Protein AF-A0A929ESP6-F1 (afdb_monomer_lite)

Sequence (96 aa):
MHEEDSQVADVESPLRLECTGIWGGIRNRDIEITAGKVIGAIYSAACEGGKGGDIYYFGVCKGDIITRLAIADVVGHGEVVSEVSQYVYDSLKAHM

Radius of gyration: 17.51 Å; chains: 1; bounding box: 30×55×41 Å

pLDDT: mean 76.11, std 13.35, range [37.62, 88.56]

Secondary structure (DSSP, 8-state):
------------PPEEPPTT-----SS-EEEEEEETTEEEEEEE--SSTT--SEEEEEEEETTTEEEEEEEEE-SS-THHHHHHHHHHHHHHHHH-

Structure (mmCIF, N/CA/C/O backbone):
data_AF-A0A929ESP6-F1
#
_entry.id   AF-A0A929ESP6-F1
#
loop_
_atom_site.group_PDB
_atom_site.id
_atom_site.type_symbol
_atom_site.label_atom_id
_atom_site.label_alt_id
_atom_site.label_comp_id
_atom_site.label_asym_id
_atom_site.label_entity_id
_atom_site.label_seq_id
_atom_site.pdbx_PDB_ins_code
_atom_site.Cartn_x
_atom_site.Cartn_y
_atom_site.Cartn_z
_atom_site.occupancy
_atom_site.B_iso_or_equiv
_atom_site.auth_seq_id
_atom_site.auth_comp_id
_atom_site.auth_asym_id
_atom_site.auth_atom_id
_atom_site.pdbx_PDB_model_num
ATOM 1 N N . MET A 1 1 ? 0.587 46.575 26.042 1.00 42.72 1 MET A N 1
ATOM 2 C CA . MET A 1 1 ? -0.403 46.119 25.048 1.00 42.72 1 MET A CA 1
ATOM 3 C C . MET A 1 1 ? 0.346 45.908 23.759 1.00 42.72 1 MET A C 1
ATOM 5 O O . MET A 1 1 ? 0.889 46.889 23.286 1.00 42.72 1 MET A O 1
ATOM 9 N N . HIS A 1 2 ? 0.463 44.657 23.325 1.00 37.62 2 HIS A N 1
ATOM 10 C CA . HIS A 1 2 ? 0.599 44.157 21.951 1.00 37.62 2 HIS A CA 1
ATOM 11 C C . HIS A 1 2 ? 0.976 42.677 22.113 1.00 37.62 2 HIS A C 1
ATOM 13 O O . HIS A 1 2 ? 2.147 42.318 22.140 1.00 37.62 2 HIS A O 1
ATOM 19 N N . GLU A 1 3 ? -0.040 41.853 22.378 1.00 40.12 3 GLU A N 1
ATOM 20 C CA . GLU A 1 3 ? 0.036 40.402 22.206 1.00 40.12 3 GLU A CA 1
ATOM 21 C C . GLU A 1 3 ? -0.119 40.144 20.705 1.00 40.12 3 GLU A C 1
ATOM 23 O O . GLU A 1 3 ? -1.189 40.372 20.140 1.00 40.12 3 GLU A O 1
ATOM 28 N N . GLU A 1 4 ? 0.976 39.763 20.048 1.00 41.62 4 GLU A N 1
ATOM 29 C CA . GLU A 1 4 ? 0.927 39.168 18.716 1.00 41.62 4 GLU A CA 1
ATOM 30 C C . GLU A 1 4 ? 0.489 37.711 18.872 1.00 41.62 4 GLU A C 1
ATOM 32 O O . GLU A 1 4 ? 1.231 36.854 19.356 1.00 41.62 4 GLU A O 1
ATOM 37 N N . ASP A 1 5 ? -0.765 37.479 18.497 1.00 42.84 5 ASP A N 1
ATOM 38 C CA . ASP A 1 5 ? -1.405 36.181 18.347 1.00 42.84 5 ASP A CA 1
ATOM 39 C C . ASP A 1 5 ? -0.622 35.349 17.317 1.00 42.84 5 ASP A C 1
ATOM 41 O O . ASP A 1 5 ? -0.763 35.509 16.103 1.00 42.84 5 ASP A O 1
ATOM 45 N N . SER A 1 6 ? 0.290 34.508 17.809 1.00 46.09 6 SER A N 1
ATOM 46 C CA . SER A 1 6 ? 0.997 33.533 16.982 1.00 46.09 6 SER A CA 1
ATOM 47 C C . SER A 1 6 ? 0.009 32.454 16.569 1.00 46.09 6 SER A C 1
ATOM 49 O O . SER A 1 6 ? -0.339 31.577 17.357 1.00 46.09 6 SER A O 1
ATOM 51 N N . GLN A 1 7 ? -0.432 32.542 15.316 1.00 48.62 7 GLN A N 1
ATOM 52 C CA . GLN A 1 7 ? -1.228 31.533 14.632 1.00 48.62 7 GLN A CA 1
ATOM 53 C C . GLN A 1 7 ? -0.569 30.158 14.803 1.00 48.62 7 GLN A C 1
ATOM 55 O O . GLN A 1 7 ? 0.477 29.869 14.218 1.00 48.62 7 GLN A O 1
ATOM 60 N N . VAL A 1 8 ? -1.172 29.319 15.647 1.00 49.84 8 VAL A N 1
ATOM 61 C CA . VAL A 1 8 ? -0.787 27.917 15.812 1.00 49.84 8 VAL A CA 1
ATOM 62 C C . VAL A 1 8 ? -1.079 27.227 14.486 1.00 49.84 8 VAL A C 1
ATOM 64 O O . VAL A 1 8 ? -2.233 27.160 14.065 1.00 49.84 8 VAL A O 1
ATOM 67 N N . ALA A 1 9 ? -0.020 26.784 13.808 1.00 46.34 9 ALA A N 1
ATOM 68 C CA . ALA A 1 9 ? -0.117 26.020 12.575 1.00 46.34 9 ALA A CA 1
ATOM 69 C C . ALA A 1 9 ? -1.069 24.834 12.780 1.00 46.34 9 ALA A C 1
ATOM 71 O O . ALA A 1 9 ? -0.965 24.119 13.778 1.00 46.34 9 ALA A O 1
ATOM 72 N N . ASP A 1 10 ? -2.001 24.673 11.844 1.00 43.03 10 ASP A N 1
ATOM 73 C CA . ASP A 1 10 ? -2.981 23.592 11.819 1.00 43.03 10 ASP A CA 1
ATOM 74 C C . ASP A 1 10 ? -2.225 22.257 11.905 1.00 43.03 10 ASP A C 1
ATOM 76 O O . ASP A 1 10 ? -1.453 21.905 11.009 1.00 43.03 10 ASP A O 1
ATOM 80 N N . VAL A 1 11 ? -2.349 21.554 13.032 1.00 48.78 11 VAL A N 1
ATOM 81 C CA . VAL A 1 11 ? -1.716 20.245 13.204 1.00 48.78 11 VAL A CA 1
ATOM 82 C C . VAL A 1 11 ? -2.538 19.285 12.357 1.00 48.78 11 VAL A C 1
ATOM 84 O O . VAL A 1 11 ? -3.607 18.859 12.793 1.00 48.78 11 VAL A O 1
ATOM 87 N N . GLU A 1 12 ? -2.081 18.983 11.137 1.00 59.72 12 GLU A N 1
ATOM 88 C CA . GLU A 1 12 ? -2.739 17.980 10.301 1.00 59.72 12 GLU A CA 1
ATOM 89 C C . GLU A 1 12 ? -2.864 16.681 11.102 1.00 59.72 12 GLU A C 1
ATOM 91 O O . GLU A 1 12 ? -1.877 16.046 11.480 1.00 59.72 12 GLU A O 1
ATOM 96 N N . SER A 1 13 ? -4.103 16.311 11.424 1.00 65.25 13 SER A N 1
ATOM 97 C CA . SER A 1 13 ? -4.388 15.084 12.154 1.00 65.25 13 SER A CA 1
ATOM 98 C C . SER A 1 13 ? -3.942 13.880 11.316 1.00 65.25 13 SER A C 1
ATOM 100 O O . SER A 1 13 ? -4.272 13.847 10.124 1.00 65.25 13 SER A O 1
ATOM 102 N N . PRO A 1 14 ? -3.254 12.877 11.896 1.00 72.81 14 PRO A N 1
ATOM 103 C CA . PRO A 1 14 ? -2.696 11.783 11.114 1.00 72.81 14 PRO A CA 1
ATOM 104 C C . PRO A 1 14 ? -3.782 11.000 10.379 1.00 72.81 14 PRO A C 1
ATOM 106 O O . PRO A 1 14 ? -4.881 10.775 10.897 1.00 72.81 14 PRO A O 1
ATOM 109 N N . LEU A 1 15 ? -3.449 10.534 9.180 1.00 82.25 15 LEU A N 1
ATOM 110 C CA . LEU A 1 15 ? -4.387 9.886 8.276 1.00 82.25 15 LEU A CA 1
ATOM 111 C C . LEU A 1 15 ? -4.963 8.606 8.895 1.00 82.25 15 LEU A C 1
ATOM 113 O O . LEU A 1 15 ? -4.235 7.656 9.182 1.00 82.25 15 LEU A O 1
ATOM 117 N N . ARG A 1 16 ? -6.282 8.558 9.099 1.00 83.38 16 ARG A N 1
ATOM 118 C CA . ARG A 1 16 ? -6.925 7.381 9.691 1.00 83.38 16 ARG A CA 1
ATOM 119 C C . ARG A 1 16 ? -6.992 6.231 8.684 1.00 83.38 16 ARG A C 1
ATOM 121 O O . ARG A 1 16 ? -7.454 6.407 7.558 1.00 83.38 16 ARG A O 1
ATOM 128 N N . LEU A 1 17 ? -6.555 5.044 9.100 1.00 82.25 17 LEU A N 1
ATOM 129 C CA . LEU A 1 17 ? -6.680 3.829 8.303 1.00 82.25 17 LEU A CA 1
ATOM 130 C C . LEU A 1 17 ? -8.145 3.400 8.190 1.00 82.25 17 LEU A C 1
ATOM 132 O O . LEU A 1 17 ? -8.874 3.317 9.180 1.00 82.25 17 LEU A O 1
ATOM 136 N N . GLU A 1 18 ? -8.535 3.057 6.967 1.00 81.88 18 GLU A N 1
ATOM 137 C CA . GLU A 1 18 ? -9.852 2.522 6.636 1.00 81.88 18 GLU A CA 1
ATOM 138 C C . GLU A 1 18 ? -9.797 1.003 6.424 1.00 81.88 18 GLU A C 1
ATOM 140 O O . GLU A 1 18 ? -8.758 0.432 6.083 1.00 81.88 18 GLU A O 1
ATOM 145 N N . CYS A 1 19 ? -10.938 0.330 6.582 1.00 79.00 19 CYS A N 1
ATOM 146 C CA . CYS A 1 19 ? -11.029 -1.131 6.450 1.00 79.00 19 CYS A CA 1
ATOM 147 C C . CYS A 1 19 ? -10.734 -1.610 5.018 1.00 79.00 19 CYS A C 1
ATOM 149 O O . CYS A 1 19 ? -10.080 -2.632 4.822 1.00 79.00 19 CYS A O 1
ATOM 151 N N . THR A 1 20 ? -11.144 -0.830 4.016 1.00 70.81 20 THR A N 1
ATOM 152 C CA . THR A 1 20 ? -10.821 -1.038 2.592 1.00 70.81 20 THR A CA 1
ATOM 153 C C . THR A 1 20 ? -9.610 -0.213 2.145 1.00 70.81 20 THR A C 1
ATOM 155 O O . THR A 1 20 ? -9.424 0.026 0.954 1.00 70.81 20 THR A O 1
ATOM 158 N N . GLY A 1 21 ? -8.815 0.287 3.093 1.00 65.25 21 GLY A N 1
ATOM 159 C CA . GLY A 1 21 ? -7.717 1.200 2.826 1.00 65.25 21 GLY A CA 1
ATOM 160 C C . GLY A 1 21 ? -6.599 0.516 2.051 1.00 65.25 21 GLY A C 1
ATOM 161 O O . GLY A 1 21 ? -5.874 -0.318 2.586 1.00 65.25 21 GLY A O 1
ATOM 162 N N . ILE A 1 22 ? -6.460 0.878 0.780 1.00 59.94 22 ILE A N 1
ATOM 163 C CA . ILE A 1 22 ? -5.304 0.496 -0.018 1.00 59.94 22 ILE A CA 1
ATOM 164 C C . ILE A 1 22 ? -4.344 1.665 0.016 1.00 59.94 22 ILE A C 1
ATOM 166 O O . ILE A 1 22 ? -4.639 2.759 -0.466 1.00 59.94 22 ILE A O 1
ATOM 170 N N . TRP A 1 23 ? -3.201 1.412 0.626 1.00 63.25 23 TRP A N 1
ATOM 171 C CA . TRP A 1 23 ? -2.173 2.401 0.868 1.00 63.25 23 TRP A CA 1
ATOM 172 C C . TRP A 1 23 ? -0.940 1.866 0.201 1.00 63.25 23 TRP A C 1
ATOM 174 O O . TRP A 1 23 ? -0.380 0.914 0.708 1.00 63.25 23 TRP A O 1
ATOM 184 N N . GLY A 1 24 ? -0.561 2.420 -0.938 1.00 62.06 24 GLY A N 1
ATOM 185 C CA . GLY A 1 24 ? 0.602 1.945 -1.664 1.00 62.06 24 GLY A CA 1
ATOM 186 C C . GLY A 1 24 ? 0.501 2.236 -3.139 1.00 62.06 24 GLY A C 1
ATOM 187 O O . GLY A 1 24 ? -0.548 2.637 -3.639 1.00 62.06 24 GLY A O 1
ATOM 188 N N . GLY A 1 25 ? 1.623 2.067 -3.816 1.00 60.69 25 GLY A N 1
ATOM 189 C CA . GLY A 1 25 ? 1.680 2.130 -5.261 1.00 60.69 25 GLY A CA 1
ATOM 190 C C . GLY A 1 25 ? 2.826 3.000 -5.726 1.00 60.69 25 GLY A C 1
ATOM 191 O O . GLY A 1 25 ? 2.645 4.207 -5.878 1.00 60.69 25 GLY A O 1
ATOM 192 N N . ILE A 1 26 ? 3.959 2.339 -6.009 1.00 66.94 26 ILE A N 1
ATOM 193 C CA . ILE A 1 26 ? 4.920 2.725 -7.057 1.00 66.94 26 ILE A CA 1
ATOM 194 C C . ILE A 1 26 ? 5.417 4.165 -6.906 1.00 66.94 26 ILE A C 1
ATOM 196 O O . ILE A 1 26 ? 5.772 4.808 -7.883 1.00 66.94 26 ILE A O 1
ATOM 200 N N . ARG A 1 27 ? 5.346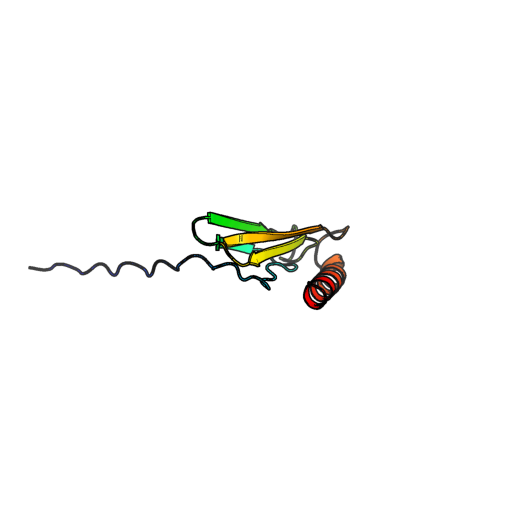 4.739 -5.710 1.00 77.56 27 ARG A N 1
ATOM 201 C CA . ARG A 1 27 ? 5.655 6.138 -5.453 1.00 77.56 27 ARG A CA 1
ATOM 202 C C . ARG A 1 27 ? 6.206 6.265 -4.060 1.00 77.56 27 ARG A C 1
ATOM 204 O O . ARG A 1 27 ? 5.794 5.546 -3.152 1.00 77.56 27 ARG A O 1
ATOM 211 N N . ASN A 1 28 ? 7.084 7.243 -3.911 1.00 85.12 28 ASN A N 1
ATOM 212 C CA . ASN A 1 28 ? 7.615 7.591 -2.612 1.00 85.12 28 ASN A CA 1
ATOM 213 C C . ASN A 1 28 ? 6.473 7.993 -1.676 1.00 85.12 28 ASN A C 1
ATOM 215 O O . ASN A 1 28 ? 5.520 8.677 -2.072 1.00 85.12 28 ASN A O 1
ATOM 219 N N . ARG A 1 29 ? 6.584 7.566 -0.425 1.00 85.88 29 ARG A N 1
ATOM 220 C CA . ARG A 1 29 ? 5.614 7.853 0.619 1.00 85.88 29 ARG A CA 1
ATOM 221 C C . ARG A 1 29 ? 6.344 8.052 1.933 1.00 85.88 29 ARG A C 1
ATOM 223 O O . ARG A 1 29 ? 7.249 7.290 2.249 1.00 85.88 29 ARG A O 1
ATOM 230 N N . ASP A 1 30 ? 5.908 9.052 2.675 1.00 88.50 30 ASP A N 1
ATOM 231 C CA . ASP A 1 30 ? 6.311 9.297 4.051 1.00 88.50 30 ASP A CA 1
ATOM 232 C C . ASP A 1 30 ? 5.105 9.930 4.743 1.00 88.50 30 ASP A C 1
ATOM 234 O O . ASP A 1 30 ? 4.786 11.095 4.502 1.00 88.50 30 ASP A O 1
ATOM 238 N N . ILE A 1 31 ? 4.316 9.109 5.437 1.00 86.12 31 ILE A N 1
ATOM 239 C CA . ILE A 1 31 ? 3.083 9.553 6.093 1.00 86.12 31 ILE A CA 1
ATOM 240 C C . ILE A 1 31 ? 2.936 8.920 7.470 1.00 86.12 31 ILE A C 1
ATOM 242 O O . ILE A 1 31 ? 3.255 7.745 7.667 1.00 86.12 31 ILE A O 1
ATOM 246 N N . GLU A 1 32 ? 2.356 9.682 8.389 1.00 88.31 32 GLU A N 1
ATOM 247 C CA . GLU A 1 32 ? 1.854 9.171 9.658 1.00 88.31 32 GLU A CA 1
ATOM 248 C C . GLU A 1 32 ? 0.394 8.731 9.499 1.00 88.31 32 GLU A C 1
ATOM 250 O O . GLU A 1 32 ? -0.419 9.392 8.844 1.00 88.31 32 GLU A O 1
ATOM 255 N N . ILE A 1 33 ? 0.065 7.589 10.091 1.00 85.81 33 ILE A N 1
ATOM 256 C CA . ILE A 1 33 ? -1.257 6.977 10.045 1.00 85.81 33 ILE A CA 1
ATOM 257 C C . ILE A 1 33 ? -1.765 6.663 11.449 1.00 85.81 33 ILE A C 1
ATOM 259 O O . ILE A 1 33 ? -0.992 6.354 12.357 1.00 85.81 33 ILE A O 1
ATOM 263 N N . THR A 1 34 ? -3.084 6.675 11.620 1.00 87.00 34 THR A N 1
ATOM 264 C CA . THR A 1 34 ? -3.738 6.282 12.874 1.00 87.00 34 THR A CA 1
ATOM 265 C C . THR A 1 34 ? -4.721 5.135 12.686 1.00 87.00 34 THR A C 1
ATOM 267 O O . THR A 1 34 ? -5.433 5.030 11.690 1.00 87.00 34 THR A O 1
ATOM 270 N N . ALA A 1 35 ? -4.793 4.278 13.697 1.00 82.12 35 ALA A N 1
ATOM 271 C CA . ALA A 1 35 ? -5.772 3.213 13.849 1.00 82.12 35 ALA A CA 1
ATOM 272 C C . ALA A 1 35 ? -6.244 3.216 15.307 1.00 82.12 35 ALA A C 1
ATOM 274 O O . ALA A 1 35 ? -5.653 2.578 16.182 1.00 82.12 35 ALA A O 1
ATOM 275 N N . GLY A 1 36 ? -7.259 4.028 15.600 1.00 81.88 36 GLY A N 1
ATOM 276 C CA . GLY A 1 36 ? -7.697 4.276 16.973 1.00 81.88 36 GLY A CA 1
ATOM 277 C C . GLY A 1 36 ? -6.597 4.927 17.804 1.00 81.88 36 GLY A C 1
ATOM 278 O O . GLY A 1 36 ? -6.243 6.079 17.580 1.00 81.88 36 GLY A O 1
ATOM 279 N N . LYS A 1 37 ? -6.057 4.178 18.772 1.00 83.25 37 LYS A N 1
ATOM 280 C CA . LYS A 1 37 ? -4.950 4.619 19.643 1.00 83.25 37 LYS A CA 1
ATOM 281 C C . LYS A 1 37 ? -3.564 4.229 19.126 1.00 83.25 37 LYS A C 1
ATOM 283 O O . LYS A 1 37 ? -2.570 4.569 19.760 1.00 83.25 37 LYS A O 1
ATOM 288 N N . VAL A 1 38 ? -3.494 3.479 18.029 1.00 79.56 38 VAL A N 1
ATOM 289 C CA . VAL A 1 38 ? -2.229 3.098 17.402 1.00 79.56 38 VAL A CA 1
ATOM 290 C C . VAL A 1 38 ? -1.841 4.187 16.412 1.00 79.56 38 VAL A C 1
ATOM 292 O O . VAL A 1 38 ? -2.630 4.530 15.533 1.00 79.56 38 VAL A O 1
ATOM 295 N N . ILE A 1 39 ? -0.628 4.706 16.563 1.00 85.94 39 ILE A N 1
ATOM 296 C CA . ILE A 1 39 ? 0.016 5.607 15.607 1.00 85.94 39 ILE A CA 1
ATOM 297 C C . ILE A 1 39 ? 1.096 4.794 14.898 1.00 85.94 39 ILE A C 1
ATOM 299 O O . ILE A 1 39 ? 1.840 4.051 15.542 1.00 85.94 39 ILE A O 1
ATOM 303 N N . GLY A 1 40 ? 1.153 4.897 13.578 1.00 83.69 40 GLY A N 1
ATOM 304 C CA . GLY A 1 40 ? 2.143 4.224 12.749 1.00 83.69 40 GLY A CA 1
ATOM 305 C C . GLY A 1 40 ? 2.670 5.149 11.664 1.00 83.69 40 GLY A C 1
ATOM 306 O O . GLY A 1 40 ? 2.119 6.217 11.424 1.00 83.69 40 GLY A O 1
ATOM 307 N N . ALA A 1 41 ? 3.723 4.713 10.983 1.00 87.50 41 ALA A N 1
ATOM 308 C CA . ALA A 1 41 ? 4.275 5.415 9.835 1.00 87.50 41 ALA A CA 1
ATOM 309 C C . ALA A 1 41 ? 4.354 4.468 8.636 1.00 87.50 41 ALA A C 1
ATOM 311 O O . ALA A 1 41 ? 4.659 3.283 8.789 1.00 87.50 41 ALA A O 1
ATOM 312 N N . ILE A 1 42 ? 4.082 5.000 7.448 1.00 85.44 42 ILE A N 1
ATOM 313 C CA . ILE A 1 42 ? 4.292 4.318 6.174 1.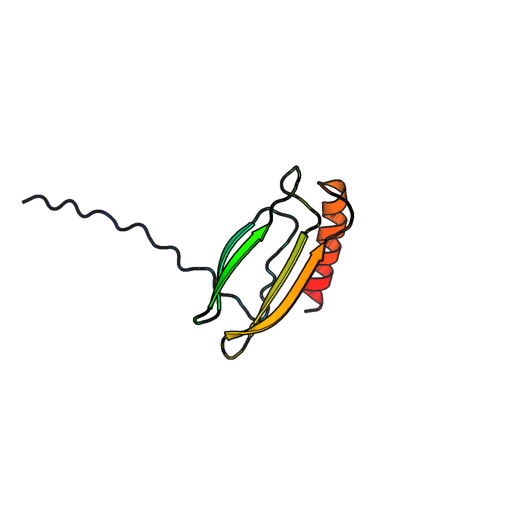00 85.44 42 ILE A CA 1
ATOM 314 C C . ILE A 1 42 ? 5.386 5.070 5.428 1.00 85.44 42 ILE A C 1
ATOM 316 O O . ILE A 1 42 ? 5.179 6.209 5.005 1.00 85.44 42 ILE A O 1
ATOM 320 N N . TYR A 1 43 ? 6.513 4.390 5.224 1.00 87.38 43 TYR A N 1
ATOM 321 C CA . TYR A 1 43 ? 7.649 4.896 4.469 1.00 87.38 43 TYR A CA 1
ATOM 322 C C . TYR A 1 43 ? 7.970 3.969 3.293 1.00 87.38 43 TYR A C 1
ATOM 324 O O . TYR A 1 43 ? 8.108 2.760 3.475 1.00 87.38 43 TYR A O 1
ATOM 332 N N . SER A 1 44 ? 8.103 4.534 2.095 1.00 86.00 44 SER A N 1
ATOM 333 C CA . SER A 1 44 ? 8.628 3.849 0.909 1.00 86.00 44 SER A CA 1
ATOM 334 C C . SER A 1 44 ? 9.384 4.853 0.045 1.00 86.00 44 SER A C 1
ATOM 336 O O . SER A 1 44 ? 8.952 5.996 -0.127 1.00 86.00 44 SER A O 1
ATOM 338 N N . ALA A 1 45 ? 10.523 4.429 -0.493 1.00 86.56 45 ALA A N 1
ATOM 339 C CA . ALA A 1 45 ? 11.380 5.251 -1.331 1.00 86.56 45 ALA A CA 1
ATOM 340 C C . ALA A 1 45 ? 11.913 4.416 -2.495 1.00 86.56 45 ALA A C 1
ATOM 342 O O . ALA A 1 45 ? 12.637 3.442 -2.302 1.00 86.56 45 ALA A O 1
ATOM 343 N N . ALA A 1 46 ? 11.565 4.816 -3.715 1.00 82.56 46 ALA A N 1
ATOM 344 C CA . ALA A 1 46 ? 12.063 4.187 -4.924 1.00 82.56 46 ALA A CA 1
ATOM 345 C C . ALA A 1 46 ? 13.541 4.529 -5.165 1.00 82.56 46 ALA A C 1
ATOM 347 O O . ALA A 1 46 ? 13.977 5.654 -4.917 1.00 82.56 46 ALA A O 1
ATOM 348 N N . CYS A 1 47 ? 14.287 3.570 -5.723 1.00 75.81 47 CYS A N 1
ATOM 349 C CA . CYS A 1 47 ? 15.705 3.734 -6.054 1.00 75.81 47 CYS A CA 1
ATOM 350 C C . CYS A 1 47 ? 15.950 4.874 -7.064 1.00 75.81 47 CYS A C 1
ATOM 352 O O . CYS A 1 47 ? 16.843 5.690 -6.852 1.00 75.81 47 CYS A O 1
ATOM 354 N N . GLU A 1 48 ? 15.133 4.975 -8.122 1.00 74.06 48 GLU A N 1
ATOM 355 C CA . GLU A 1 48 ? 15.240 6.018 -9.153 1.00 74.06 48 GLU A CA 1
ATOM 356 C C . GLU A 1 48 ? 13.857 6.442 -9.677 1.00 74.06 48 GLU A C 1
ATOM 358 O O . GLU A 1 48 ? 12.905 5.663 -9.674 1.00 74.06 48 GLU A O 1
ATOM 363 N N . GLY A 1 49 ? 13.728 7.692 -10.139 1.00 73.31 49 GLY A N 1
ATOM 364 C CA . GLY A 1 49 ? 12.532 8.176 -10.852 1.00 73.31 49 GLY A CA 1
ATOM 365 C C . GLY A 1 49 ? 11.248 8.287 -10.019 1.00 73.31 49 GLY A C 1
ATOM 366 O O . GLY A 1 49 ? 10.191 8.593 -10.568 1.00 73.31 49 GLY A O 1
ATOM 367 N N . GLY A 1 50 ? 11.318 8.046 -8.706 1.00 75.12 50 GLY A N 1
ATOM 368 C CA . GLY A 1 50 ? 10.157 8.079 -7.815 1.00 75.12 50 GLY A CA 1
ATOM 369 C C . GLY A 1 50 ? 9.144 6.963 -8.080 1.00 75.12 50 GLY A C 1
ATOM 370 O O . GLY A 1 50 ? 8.004 7.104 -7.648 1.00 75.12 50 GLY A O 1
ATOM 371 N N . LYS A 1 51 ? 9.545 5.893 -8.790 1.00 76.75 51 LYS A N 1
ATOM 372 C CA . LYS A 1 51 ? 8.728 4.709 -9.091 1.00 76.75 51 LYS A CA 1
ATOM 373 C C . LYS A 1 51 ? 9.486 3.402 -8.872 1.00 76.75 51 LYS A C 1
ATOM 375 O O . LYS A 1 51 ? 10.672 3.326 -9.182 1.00 76.75 51 LYS A O 1
ATOM 380 N N . GLY A 1 52 ? 8.811 2.373 -8.353 1.00 78.56 52 GLY A N 1
ATOM 381 C CA . GLY A 1 52 ? 9.480 1.126 -7.963 1.00 78.56 52 GLY A CA 1
ATOM 382 C C . GLY A 1 52 ? 8.593 -0.116 -7.831 1.00 78.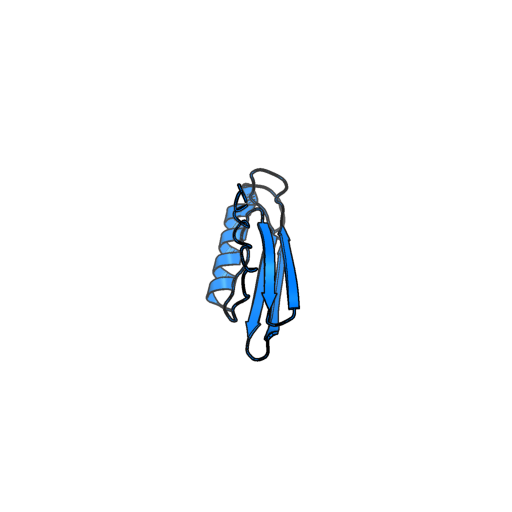56 52 GLY A C 1
ATOM 383 O O . GLY A 1 52 ? 7.432 -0.129 -8.242 1.00 78.56 52 GLY A O 1
ATOM 384 N N . GLY A 1 53 ? 9.196 -1.172 -7.282 1.00 82.69 53 GLY A N 1
ATOM 385 C CA . GLY A 1 53 ? 8.605 -2.500 -7.084 1.00 82.69 53 GLY A CA 1
ATOM 386 C C . GLY A 1 53 ? 7.682 -2.618 -5.871 1.00 82.69 53 GLY A C 1
ATOM 387 O O . GLY A 1 53 ? 6.841 -3.515 -5.834 1.00 82.69 53 GLY A O 1
ATOM 388 N N . ASP A 1 54 ? 7.816 -1.703 -4.909 1.00 84.44 54 ASP A N 1
ATOM 389 C CA . ASP A 1 54 ? 7.141 -1.786 -3.618 1.00 84.44 54 ASP A CA 1
ATOM 390 C C . ASP A 1 54 ? 5.619 -1.641 -3.731 1.00 84.44 54 ASP A C 1
ATOM 392 O O . ASP A 1 54 ? 5.073 -0.639 -4.217 1.00 84.44 54 ASP A O 1
ATOM 396 N N . ILE A 1 55 ? 4.925 -2.627 -3.174 1.00 85.12 55 ILE A N 1
ATOM 397 C CA . ILE A 1 55 ? 3.480 -2.637 -2.994 1.00 85.12 55 ILE A CA 1
ATOM 398 C C . ILE A 1 55 ? 3.202 -2.969 -1.537 1.00 85.12 55 ILE A C 1
ATOM 400 O O . ILE A 1 55 ? 3.709 -3.944 -0.990 1.00 85.12 55 ILE A O 1
ATOM 404 N N . TYR A 1 56 ? 2.362 -2.170 -0.898 1.00 86.62 56 TYR A N 1
ATOM 405 C CA . TYR A 1 56 ? 1.946 -2.405 0.474 1.00 86.62 56 TYR A CA 1
ATOM 406 C C . TYR A 1 56 ? 0.438 -2.175 0.615 1.00 86.62 56 TYR A C 1
ATOM 408 O O . TYR A 1 56 ? -0.201 -1.581 -0.254 1.00 86.62 56 TYR A O 1
ATOM 416 N N . TYR A 1 57 ? -0.154 -2.750 1.659 1.00 81.56 57 TYR A N 1
ATOM 417 C CA . TYR A 1 57 ? -1.584 -2.692 1.949 1.00 81.56 57 TYR A CA 1
ATOM 418 C C . TYR A 1 57 ? -1.815 -2.846 3.451 1.00 81.56 57 TYR A C 1
ATOM 420 O O . TYR A 1 57 ? -1.289 -3.775 4.064 1.00 81.56 57 TYR A O 1
ATOM 428 N N . PHE A 1 58 ? -2.632 -1.960 4.024 1.00 81.75 58 PHE A N 1
ATOM 429 C CA . PHE A 1 58 ? -2.933 -1.919 5.455 1.00 81.75 58 PHE A CA 1
ATOM 430 C C . PHE A 1 58 ? -4.425 -1.651 5.679 1.00 81.75 58 PHE A C 1
ATOM 432 O O . PHE A 1 58 ? -4.902 -0.540 5.458 1.00 81.75 58 PHE A O 1
ATOM 439 N N . GLY A 1 59 ? -5.155 -2.662 6.154 1.00 82.50 59 GLY A N 1
ATOM 440 C CA . GLY A 1 59 ? -6.586 -2.567 6.447 1.00 82.50 59 GLY A CA 1
ATOM 441 C C . GLY A 1 59 ? -6.882 -2.657 7.943 1.00 82.50 59 GLY A C 1
ATOM 442 O O . GLY A 1 59 ? -6.553 -3.657 8.595 1.00 82.50 59 GLY A O 1
ATOM 443 N N . VAL A 1 60 ? -7.561 -1.642 8.482 1.00 82.38 60 VAL A N 1
ATOM 444 C CA . VAL A 1 60 ? -8.036 -1.618 9.875 1.00 82.38 60 VAL A CA 1
ATOM 445 C C . VAL A 1 60 ? -9.555 -1.641 9.900 1.00 82.38 60 VAL A C 1
ATOM 447 O O . VAL A 1 60 ? -10.211 -0.747 9.375 1.00 82.38 60 VAL A O 1
ATOM 450 N N . CYS A 1 61 ? -10.123 -2.669 10.523 1.00 79.62 61 CYS A N 1
ATOM 451 C CA . CYS A 1 61 ? -11.572 -2.847 10.605 1.00 79.62 61 CYS A CA 1
ATOM 452 C C . CYS A 1 61 ? -12.041 -2.721 12.065 1.00 79.62 61 CYS A C 1
ATOM 454 O O . CYS A 1 61 ? -11.364 -2.123 12.901 1.00 79.62 61 CYS A O 1
ATOM 456 N N . LYS A 1 62 ? -13.245 -3.218 12.378 1.00 81.62 62 LYS A N 1
ATOM 457 C CA . LYS A 1 62 ? -13.915 -3.007 13.671 1.00 81.62 62 LYS A CA 1
ATOM 458 C C . LYS A 1 62 ? -12.981 -3.250 14.870 1.00 81.62 62 LYS A C 1
ATOM 460 O O . LYS A 1 62 ? -12.377 -4.311 14.982 1.00 81.62 62 LYS A O 1
ATOM 465 N N . GLY A 1 63 ? -12.944 -2.283 15.788 1.00 79.50 63 GLY A N 1
ATOM 466 C CA . GLY A 1 63 ? -12.133 -2.344 17.009 1.00 79.50 63 GLY A CA 1
ATOM 467 C C . GLY A 1 63 ? -10.694 -1.852 16.846 1.00 79.50 63 GLY A C 1
ATOM 468 O O . GLY A 1 63 ? -9.871 -2.171 17.696 1.00 79.50 63 GLY A O 1
ATOM 469 N N . ASP A 1 64 ? -10.395 -1.121 15.766 1.00 77.88 64 ASP A N 1
ATOM 470 C CA . ASP A 1 64 ? -9.053 -0.617 15.441 1.00 77.88 64 ASP A CA 1
ATOM 471 C C . ASP A 1 64 ? -7.997 -1.737 15.335 1.00 77.88 64 ASP A C 1
ATOM 473 O O . ASP A 1 64 ? -6.802 -1.543 15.554 1.00 77.88 64 ASP A O 1
ATOM 477 N N . ILE A 1 65 ? -8.456 -2.938 14.974 1.00 78.69 65 ILE A N 1
ATOM 478 C CA . ILE A 1 65 ? -7.617 -4.115 14.771 1.00 78.69 65 ILE A CA 1
ATOM 479 C C . ILE A 1 65 ? -7.092 -4.088 13.336 1.00 78.69 65 ILE A C 1
ATOM 481 O O . ILE A 1 65 ? -7.872 -3.978 12.383 1.00 78.69 65 ILE A O 1
ATOM 485 N N . ILE A 1 66 ? -5.776 -4.245 13.177 1.00 78.00 66 ILE A N 1
ATOM 486 C CA . ILE A 1 66 ? -5.163 -4.518 11.874 1.00 78.00 66 ILE A CA 1
ATOM 487 C C . ILE A 1 66 ? -5.638 -5.901 11.439 1.00 78.00 66 ILE A C 1
ATOM 489 O O . ILE A 1 66 ? -5.260 -6.917 12.018 1.00 78.00 66 ILE A O 1
ATOM 493 N N . THR A 1 67 ? -6.512 -5.936 10.442 1.00 80.50 67 THR A N 1
ATOM 494 C CA . THR A 1 67 ? -7.125 -7.186 9.969 1.00 80.50 67 THR A CA 1
ATOM 495 C C . THR A 1 67 ? -6.453 -7.724 8.724 1.00 80.50 67 THR A C 1
ATOM 497 O O . THR A 1 67 ? -6.608 -8.900 8.399 1.00 80.50 67 THR A O 1
ATOM 500 N N . ARG A 1 68 ? -5.733 -6.864 8.001 1.00 80.00 68 ARG A N 1
ATOM 501 C CA . ARG A 1 68 ? -5.119 -7.221 6.735 1.00 80.00 68 ARG A CA 1
ATOM 502 C 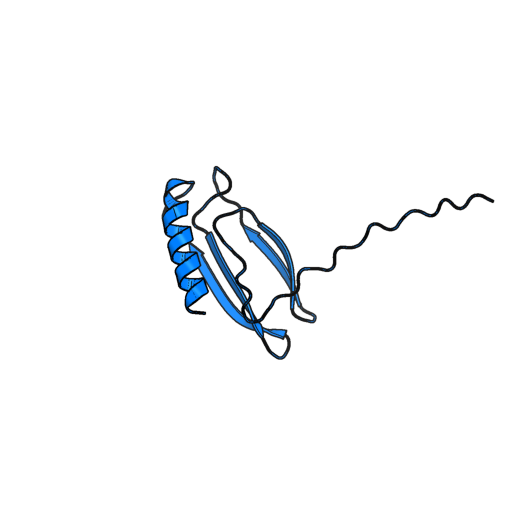C . ARG A 1 68 ? -3.835 -6.426 6.526 1.00 80.00 68 ARG A C 1
ATOM 504 O O . ARG A 1 68 ? -3.825 -5.207 6.697 1.00 80.00 68 ARG A O 1
ATOM 511 N N . LEU A 1 69 ? -2.780 -7.135 6.145 1.00 82.38 69 LEU A N 1
ATOM 512 C CA . LEU A 1 69 ? -1.460 -6.594 5.851 1.00 82.38 69 LEU A CA 1
ATOM 513 C C . LEU A 1 69 ? -0.889 -7.348 4.653 1.00 82.38 69 LEU A C 1
ATOM 515 O O . LEU A 1 69 ? -0.829 -8.576 4.684 1.00 82.38 69 LEU A O 1
ATOM 519 N N . ALA A 1 70 ? -0.458 -6.624 3.626 1.00 83.31 70 ALA A N 1
ATOM 520 C CA . ALA A 1 70 ? 0.367 -7.184 2.565 1.00 83.31 70 ALA A CA 1
ATOM 521 C C . ALA A 1 70 ? 1.549 -6.254 2.297 1.00 83.31 70 ALA A C 1
ATOM 523 O O . ALA A 1 70 ? 1.394 -5.035 2.298 1.00 83.31 70 ALA A O 1
ATOM 524 N N . ILE A 1 71 ? 2.719 -6.846 2.082 1.00 86.81 71 ILE A N 1
ATOM 525 C CA . ILE A 1 71 ? 3.931 -6.171 1.622 1.00 86.81 71 ILE A CA 1
ATOM 526 C C . ILE A 1 71 ? 4.510 -7.074 0.540 1.00 86.81 71 ILE A C 1
ATOM 528 O O . ILE A 1 71 ? 4.683 -8.274 0.763 1.00 86.81 71 ILE A O 1
ATOM 532 N N . ALA A 1 72 ? 4.744 -6.515 -0.635 1.00 85.31 72 ALA A N 1
ATOM 533 C CA . ALA A 1 72 ? 5.246 -7.215 -1.800 1.00 85.31 72 ALA A CA 1
ATOM 534 C C . ALA A 1 72 ? 6.256 -6.334 -2.536 1.00 85.31 72 ALA A C 1
ATOM 536 O O . ALA A 1 72 ? 6.182 -5.107 -2.480 1.00 85.31 72 ALA A O 1
ATOM 537 N N . ASP A 1 73 ? 7.177 -6.986 -3.234 1.00 85.69 73 ASP A N 1
ATOM 538 C CA . ASP A 1 73 ? 8.186 -6.343 -4.065 1.00 85.69 73 ASP A CA 1
ATOM 539 C C . ASP A 1 73 ? 8.221 -7.046 -5.425 1.00 85.69 73 ASP A C 1
ATOM 541 O O . ASP A 1 73 ? 8.301 -8.278 -5.511 1.00 85.69 73 ASP A O 1
ATOM 545 N N . VAL A 1 74 ? 8.093 -6.261 -6.490 1.00 85.81 74 VAL A N 1
ATOM 546 C CA . VAL A 1 74 ? 8.193 -6.741 -7.865 1.00 85.81 74 VAL A CA 1
ATOM 547 C C . VAL A 1 74 ? 9.655 -6.732 -8.289 1.00 85.81 74 VAL A C 1
ATOM 549 O O . VAL A 1 74 ? 10.297 -5.689 -8.341 1.00 85.81 74 VAL A O 1
ATOM 552 N N . VAL A 1 75 ? 10.157 -7.910 -8.669 1.00 84.31 75 VAL A N 1
ATOM 553 C CA . VAL A 1 75 ? 11.554 -8.111 -9.075 1.00 84.31 75 VAL A CA 1
ATOM 554 C C . VAL A 1 75 ? 11.970 -7.142 -10.190 1.00 84.31 75 VAL A C 1
ATOM 556 O O . VAL A 1 75 ? 11.387 -7.135 -11.274 1.00 84.31 75 VAL A O 1
ATOM 559 N N . GLY A 1 76 ? 13.042 -6.393 -9.928 1.00 81.06 76 GLY A N 1
ATOM 560 C CA . GLY A 1 76 ? 13.614 -5.366 -10.802 1.00 81.06 76 GLY A CA 1
ATOM 561 C C . GLY A 1 76 ? 13.568 -3.992 -10.125 1.00 81.06 76 GLY A C 1
ATOM 562 O O . GLY A 1 76 ? 13.348 -3.904 -8.922 1.00 81.06 76 GLY A O 1
ATOM 563 N N . HIS A 1 77 ? 13.823 -2.907 -10.860 1.00 73.38 77 HIS A N 1
ATOM 564 C CA . HIS A 1 77 ? 13.766 -1.553 -10.296 1.00 73.38 77 HIS A CA 1
ATOM 565 C C . HIS A 1 77 ? 13.478 -0.475 -11.350 1.00 73.38 77 HIS A C 1
ATOM 567 O O . HIS A 1 77 ? 13.606 -0.697 -12.557 1.00 73.38 77 HIS A O 1
ATOM 573 N N . GLY A 1 78 ? 13.110 0.715 -10.869 1.00 69.25 78 GLY A N 1
ATOM 574 C CA . GLY A 1 78 ? 12.869 1.904 -11.684 1.00 69.25 78 GLY A CA 1
ATOM 575 C C . GLY A 1 78 ? 11.580 1.840 -12.505 1.00 69.25 78 GLY A C 1
ATOM 576 O O . GLY A 1 78 ? 10.657 1.083 -12.215 1.00 69.25 78 GLY A O 1
ATOM 577 N N . GLU A 1 79 ? 11.518 2.649 -13.562 1.00 72.44 79 GLU A N 1
ATOM 578 C CA . GLU A 1 79 ? 10.335 2.748 -14.428 1.00 72.44 79 GLU A CA 1
ATOM 579 C C . GLU A 1 79 ? 10.002 1.423 -15.134 1.00 72.44 79 GLU A C 1
ATOM 581 O O . GLU A 1 79 ? 8.841 1.156 -15.404 1.00 72.44 79 GLU A O 1
ATOM 586 N N . VAL A 1 80 ? 10.993 0.559 -15.382 1.00 77.88 80 VAL A N 1
ATOM 587 C CA . VAL A 1 80 ? 10.794 -0.716 -16.097 1.00 77.88 80 VAL A CA 1
ATOM 588 C C . VAL A 1 80 ? 9.828 -1.647 -15.358 1.00 77.88 80 VAL A C 1
ATOM 590 O O . VAL A 1 80 ? 9.061 -2.363 -15.994 1.00 77.88 80 VAL A O 1
ATOM 593 N N . VAL A 1 81 ? 9.837 -1.628 -14.023 1.00 81.38 81 VAL A N 1
ATOM 594 C CA . VAL A 1 81 ? 8.931 -2.458 -13.211 1.00 81.38 81 VAL A CA 1
ATOM 595 C C . VAL A 1 81 ? 7.630 -1.752 -12.851 1.00 81.38 81 VAL A C 1
ATOM 597 O O . VAL A 1 81 ? 6.715 -2.404 -12.358 1.00 81.38 81 VAL A O 1
ATOM 600 N N . SER A 1 82 ? 7.509 -0.446 -13.117 1.00 81.81 82 SER A N 1
ATOM 601 C CA . SER A 1 82 ? 6.364 0.358 -12.681 1.00 81.81 82 SER A CA 1
ATOM 602 C C . SER A 1 82 ? 5.043 -0.169 -13.251 1.00 81.81 82 SER A C 1
ATOM 604 O O . SER A 1 82 ? 4.048 -0.223 -12.536 1.00 81.81 82 SER A O 1
ATOM 606 N N . GLU A 1 83 ? 5.037 -0.632 -14.502 1.00 85.94 83 GLU A N 1
ATOM 607 C CA . GLU A 1 83 ? 3.846 -1.170 -15.165 1.00 85.94 83 GLU A CA 1
ATOM 608 C C . GLU A 1 83 ? 3.375 -2.482 -14.523 1.00 85.94 83 GLU A C 1
ATOM 610 O O . GLU A 1 83 ? 2.189 -2.651 -14.232 1.00 85.94 83 GLU A O 1
ATOM 615 N N . VAL A 1 84 ? 4.308 -3.392 -14.228 1.00 88.44 84 VAL A N 1
ATOM 616 C CA . VAL A 1 84 ? 3.994 -4.664 -13.561 1.00 88.44 84 VAL A CA 1
ATOM 617 C C . VAL A 1 84 ? 3.547 -4.413 -12.123 1.00 88.44 84 VAL A C 1
ATOM 619 O O . VAL A 1 84 ? 2.542 -4.976 -11.690 1.00 88.44 84 VAL A O 1
ATOM 622 N N . SER A 1 85 ? 4.230 -3.525 -11.397 1.00 86.94 85 SER A N 1
ATOM 623 C CA . SER A 1 85 ? 3.823 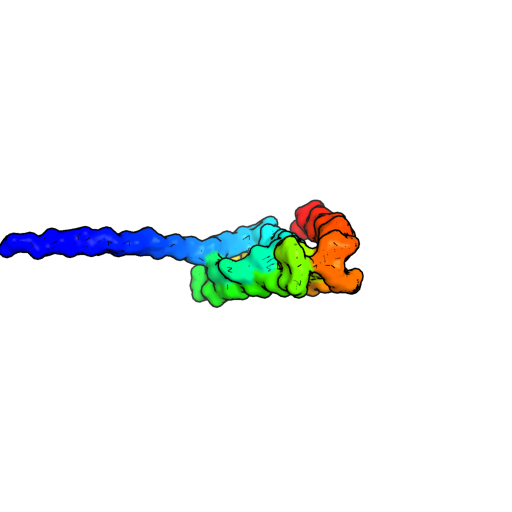-3.116 -10.051 1.00 86.94 85 SER A CA 1
ATOM 624 C C . SER A 1 85 ? 2.428 -2.495 -10.039 1.00 86.94 85 SER A C 1
ATOM 626 O O . SER A 1 85 ? 1.643 -2.781 -9.137 1.00 86.94 85 SER A O 1
ATOM 628 N N . GLN A 1 86 ? 2.084 -1.699 -11.058 1.00 86.75 86 GLN A N 1
ATOM 629 C CA . GLN A 1 86 ? 0.746 -1.124 -11.217 1.00 86.75 86 GLN A CA 1
ATOM 630 C C . GLN A 1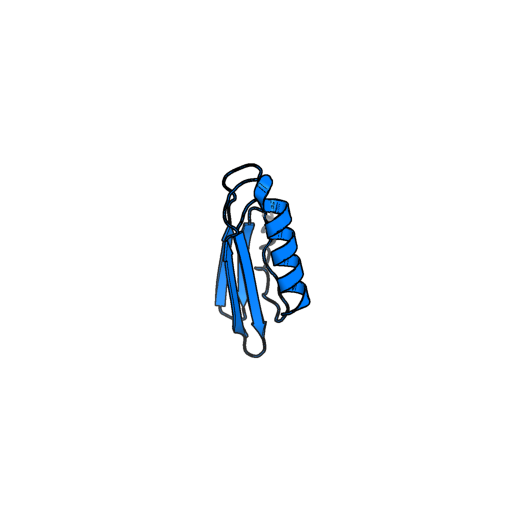 86 ? -0.300 -2.206 -11.441 1.00 86.75 86 GLN A C 1
ATOM 632 O O . GLN A 1 86 ? -1.319 -2.215 -10.755 1.00 86.75 86 GLN A O 1
ATOM 637 N N . TYR A 1 87 ? -0.022 -3.163 -12.322 1.00 88.56 87 TYR A N 1
ATOM 638 C CA . TYR A 1 87 ? -0.923 -4.282 -12.567 1.00 88.56 87 TYR A CA 1
ATOM 639 C C . TYR A 1 87 ? -1.170 -5.128 -11.307 1.00 88.56 87 TYR A C 1
ATOM 641 O O . TYR A 1 87 ? -2.315 -5.468 -10.995 1.00 88.56 87 TYR A O 1
ATOM 649 N N . VAL A 1 88 ? -0.114 -5.456 -10.555 1.00 86.69 88 VAL A N 1
ATOM 650 C CA . VAL A 1 88 ? -0.233 -6.216 -9.299 1.00 86.69 88 VAL A CA 1
ATOM 651 C C . VAL A 1 88 ? -1.009 -5.410 -8.259 1.00 86.69 88 VAL A C 1
ATOM 653 O O . VAL A 1 88 ? -1.909 -5.951 -7.618 1.00 86.69 88 VAL A O 1
ATOM 656 N N . TYR A 1 89 ? -0.714 -4.116 -8.126 1.00 86.06 89 TYR A N 1
ATOM 657 C CA . TYR A 1 89 ? -1.438 -3.216 -7.234 1.00 86.06 89 TYR A CA 1
ATOM 658 C C . TYR A 1 89 ? -2.936 -3.165 -7.562 1.00 86.06 89 TYR A C 1
ATOM 660 O O . TYR A 1 89 ? -3.763 -3.346 -6.668 1.00 86.06 89 TYR A O 1
ATOM 668 N N . ASP A 1 90 ? -3.297 -2.980 -8.833 1.00 86.81 90 ASP A N 1
ATOM 669 C CA . ASP A 1 90 ? -4.694 -2.915 -9.272 1.00 86.81 90 ASP A CA 1
ATOM 670 C C . ASP A 1 90 ? -5.415 -4.256 -9.076 1.00 86.81 90 ASP A C 1
ATOM 672 O O . ASP A 1 90 ? -6.580 -4.286 -8.672 1.00 86.81 90 ASP A O 1
ATOM 676 N N . SER A 1 91 ? -4.705 -5.370 -9.272 1.00 87.06 91 SER A N 1
ATOM 677 C CA . SER A 1 91 ? -5.227 -6.717 -9.018 1.00 87.06 91 SER A CA 1
ATOM 678 C C . SER A 1 91 ? -5.515 -6.945 -7.532 1.00 87.06 91 SER A C 1
ATOM 680 O O . SER A 1 91 ? -6.594 -7.416 -7.175 1.00 87.06 91 SER A O 1
ATOM 682 N N . LEU A 1 92 ? -4.585 -6.576 -6.645 1.00 81.88 92 LEU A N 1
ATOM 683 C CA . LEU A 1 92 ? -4.792 -6.661 -5.195 1.00 81.88 92 LEU A CA 1
ATOM 684 C C . LEU A 1 92 ? -5.940 -5.748 -4.758 1.00 81.88 92 LEU A C 1
ATOM 686 O O . LEU A 1 92 ? -6.821 -6.169 -4.013 1.00 81.88 92 LEU A O 1
ATOM 690 N N . LYS A 1 93 ? -5.985 -4.526 -5.294 1.00 80.62 93 LYS A N 1
ATOM 691 C CA . LYS A 1 93 ? -7.053 -3.561 -5.038 1.00 80.62 93 LYS A CA 1
ATOM 692 C C . LYS A 1 93 ? -8.443 -4.089 -5.386 1.00 80.62 93 LYS A C 1
ATOM 694 O O . LYS A 1 93 ? -9.394 -3.802 -4.667 1.00 80.62 93 LYS A O 1
ATOM 699 N N . ALA A 1 94 ? -8.574 -4.823 -6.485 1.00 84.38 94 ALA A N 1
ATOM 700 C CA . ALA A 1 94 ? -9.858 -5.344 -6.944 1.00 84.38 94 ALA A CA 1
ATOM 701 C C . ALA A 1 94 ? -10.376 -6.538 -6.119 1.00 84.38 94 ALA A C 1
ATOM 703 O O . ALA A 1 94 ? -11.570 -6.837 -6.172 1.00 84.38 94 ALA A O 1
ATOM 704 N N . HIS A 1 95 ? -9.501 -7.237 -5.390 1.00 80.00 95 HIS A N 1
ATOM 705 C CA . HIS A 1 95 ? -9.815 -8.532 -4.773 1.00 80.00 95 HIS A CA 1
ATOM 706 C C . HIS A 1 95 ? -9.705 -8.571 -3.243 1.00 80.00 95 HIS A C 1
ATOM 708 O O . HIS A 1 95 ? -9.995 -9.613 -2.650 1.00 80.00 95 HIS A O 1
ATOM 714 N N . MET A 1 96 ? -9.309 -7.470 -2.603 1.00 69.81 96 MET A N 1
ATOM 715 C CA . MET A 1 96 ? -9.233 -7.338 -1.143 1.00 69.81 96 MET A CA 1
ATOM 716 C C . MET A 1 96 ? -10.406 -6.528 -0.603 1.00 69.81 96 MET A C 1
ATOM 718 O O . MET A 1 96 ? -11.096 -7.038 0.315 1.00 69.81 96 MET A O 1
#

Foldseek 3Di:
DDPDDDPDPDPPDFAEAAQLDFDDAFFFDWGWYDQPPDIDIDGDAFPDDRGFFWGWGWGQDPPSDGPDIDIGGDPDGDPVCRVVSVVVSVVVSVPD